Protein AF-A0A966IF14-F1 (afdb_monomer)

pLDDT: mean 85.19, std 13.99, range [50.72, 97.12]

Sequence (104 aa):
DKIIYKEGSFLNASLDKASEKNERSSMVISNTNGIQLVVVQIAGLIARRILGFVTDNQYLDQGERYGLIRFGSRVDIYMPLDATVNCKVGDKVIAGESVLATLN

Solvent-accessible surface area (backbone atoms only — not comparable to full-atom values): 6316 Å² total; per-residue (Å²): 78,46,68,50,76,44,88,52,47,94,37,50,54,90,42,91,66,18,82,80,42,19,32,33,43,36,34,40,46,61,52,99,86,69,54,59,36,38,42,33,43,37,34,12,60,75,16,83,54,74,47,74,69,66,61,67,68,59,87,78,61,93,59,60,78,55,58,47,70,46,63,67,68,51,74,48,77,47,66,58,93,78,42,46,74,63,63,60,94,86,67,86,78,50,90,69,70,56,67,55,57,49,81,124

Structure (mmCIF, N/CA/C/O backbone):
data_AF-A0A966IF14-F1
#
_entry.id   AF-A0A966IF14-F1
#
loop_
_atom_site.group_PDB
_atom_site.id
_atom_site.type_symbol
_atom_site.label_atom_id
_atom_site.label_alt_id
_atom_site.label_comp_id
_atom_site.label_asym_id
_atom_site.label_entity_id
_atom_site.label_seq_id
_atom_site.pdbx_PDB_ins_code
_atom_site.Cartn_x
_atom_site.Cartn_y
_atom_site.Cartn_z
_atom_site.occupancy
_atom_site.B_iso_or_equiv
_atom_site.auth_seq_id
_atom_site.auth_comp_id
_atom_site.auth_asym_id
_atom_site.auth_atom_id
_atom_site.pdbx_PDB_model_num
ATOM 1 N N . ASP A 1 1 ? 7.694 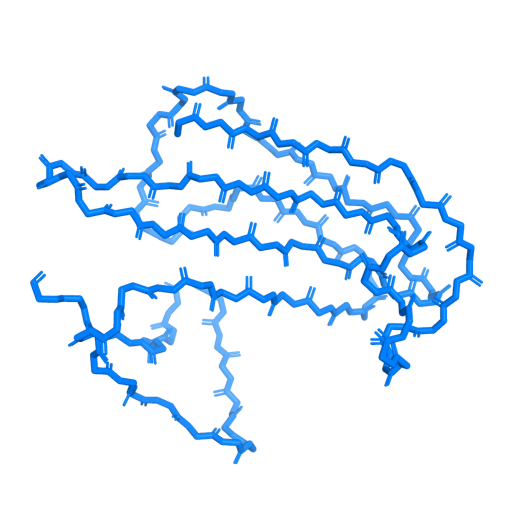6.029 9.451 1.00 85.12 1 ASP A N 1
ATOM 2 C CA . ASP A 1 1 ? 8.727 5.343 10.262 1.00 85.12 1 ASP A CA 1
ATOM 3 C C . ASP A 1 1 ? 9.855 4.789 9.421 1.00 85.12 1 ASP A C 1
ATOM 5 O O . ASP A 1 1 ? 10.958 5.315 9.479 1.00 85.12 1 ASP A O 1
ATOM 9 N N . LYS A 1 2 ? 9.592 3.744 8.632 1.00 92.06 2 LYS A N 1
ATOM 10 C CA . LYS A 1 2 ? 10.638 2.996 7.933 1.00 92.06 2 LYS A CA 1
ATOM 11 C C . LYS A 1 2 ? 10.218 2.634 6.520 1.00 92.06 2 LYS A C 1
ATOM 13 O O . LYS A 1 2 ? 9.083 2.207 6.310 1.00 92.06 2 LYS A O 1
ATOM 18 N N . ILE A 1 3 ? 11.155 2.732 5.590 1.00 92.38 3 ILE A N 1
ATOM 19 C CA . ILE A 1 3 ? 11.024 2.351 4.191 1.00 92.38 3 ILE A CA 1
ATOM 20 C C . ILE A 1 3 ? 11.990 1.198 3.922 1.00 92.38 3 ILE A C 1
ATOM 22 O O . ILE A 1 3 ? 13.175 1.243 4.244 1.00 92.38 3 ILE A O 1
ATOM 26 N N . ILE A 1 4 ? 11.472 0.126 3.332 1.00 91.19 4 ILE A N 1
ATOM 27 C CA . ILE A 1 4 ? 12.240 -1.041 2.913 1.00 91.19 4 ILE A CA 1
ATOM 28 C C . ILE A 1 4 ? 12.033 -1.210 1.419 1.00 91.19 4 ILE A C 1
ATOM 30 O O . ILE A 1 4 ? 10.954 -1.583 0.955 1.00 91.19 4 ILE A O 1
ATOM 34 N N . TYR A 1 5 ? 13.099 -0.964 0.673 1.00 85.50 5 TYR A N 1
ATOM 35 C CA . TYR A 1 5 ? 13.120 -1.142 -0.765 1.00 85.50 5 TYR A CA 1
ATOM 36 C C . TYR A 1 5 ? 13.799 -2.464 -1.125 1.00 85.50 5 TYR A C 1
ATOM 38 O O . TYR A 1 5 ? 14.859 -2.796 -0.595 1.00 85.50 5 TYR A O 1
ATOM 46 N N . LYS A 1 6 ? 13.178 -3.233 -2.021 1.00 82.31 6 LYS A N 1
ATOM 47 C CA . LYS A 1 6 ? 13.731 -4.476 -2.560 1.00 82.31 6 LYS A CA 1
ATOM 48 C C . LYS A 1 6 ? 13.735 -4.396 -4.080 1.00 82.31 6 LYS A C 1
ATOM 50 O O . LYS A 1 6 ? 12.679 -4.266 -4.701 1.00 82.31 6 LYS A O 1
ATOM 55 N N . GLU A 1 7 ? 14.924 -4.530 -4.656 1.00 74.94 7 GLU A N 1
ATOM 56 C CA . GLU A 1 7 ? 15.096 -4.629 -6.101 1.00 74.94 7 GLU A CA 1
ATOM 57 C C . GLU A 1 7 ? 14.422 -5.886 -6.662 1.00 74.94 7 GLU A C 1
ATOM 59 O O . GLU A 1 7 ? 14.393 -6.949 -6.032 1.00 74.94 7 GLU A O 1
ATOM 64 N N . GLY A 1 8 ? 13.835 -5.730 -7.845 1.00 64.62 8 GLY A N 1
ATOM 65 C CA . GLY A 1 8 ? 13.006 -6.736 -8.488 1.00 64.62 8 GLY A CA 1
ATOM 66 C C . GLY A 1 8 ? 13.664 -7.527 -9.608 1.00 64.62 8 GLY A C 1
ATOM 67 O O . GLY A 1 8 ? 14.760 -7.244 -10.074 1.00 64.62 8 GLY A O 1
ATOM 68 N N . SER A 1 9 ? 12.890 -8.486 -10.098 1.00 59.75 9 SER A N 1
ATOM 69 C CA . SER A 1 9 ? 13.062 -9.296 -11.300 1.00 59.75 9 SER A CA 1
ATOM 70 C C . SER A 1 9 ? 11.720 -9.338 -12.061 1.00 59.75 9 SER A C 1
ATOM 72 O O . SER A 1 9 ? 10.669 -9.065 -11.490 1.00 59.75 9 SER A O 1
ATOM 74 N N . PHE A 1 10 ? 11.745 -9.582 -13.373 1.00 55.69 10 PHE A N 1
ATOM 75 C CA . PHE A 1 10 ? 10.692 -9.159 -14.316 1.00 55.69 10 PHE A CA 1
ATOM 76 C C . PHE A 1 10 ? 9.478 -10.109 -14.434 1.00 55.69 10 PHE A C 1
ATOM 78 O O . PHE A 1 10 ? 9.345 -10.810 -15.437 1.00 55.69 10 PHE A O 1
ATOM 85 N N . LEU A 1 11 ? 8.568 -10.151 -13.453 1.00 52.22 11 LEU A N 1
ATOM 86 C CA . LEU A 1 11 ? 7.346 -10.977 -13.529 1.00 52.22 11 LEU A CA 1
ATOM 87 C C . LEU A 1 11 ? 6.051 -10.145 -13.561 1.00 52.22 11 LEU A C 1
ATOM 89 O O . LEU A 1 11 ? 6.037 -8.944 -13.310 1.00 52.22 11 LEU A O 1
ATOM 93 N N . ASN A 1 12 ? 4.929 -10.769 -13.930 1.00 51.09 12 ASN A N 1
ATOM 94 C CA . ASN A 1 12 ? 3.632 -10.092 -14.031 1.00 51.09 12 ASN A CA 1
ATOM 95 C C . ASN A 1 12 ? 2.970 -9.904 -12.655 1.00 51.09 12 ASN A C 1
ATOM 97 O O . ASN A 1 12 ? 2.714 -10.897 -11.986 1.00 51.09 12 ASN A O 1
ATOM 101 N N . ALA A 1 13 ? 2.641 -8.659 -12.271 1.00 55.97 13 ALA A N 1
ATOM 102 C CA . ALA A 1 13 ? 2.041 -8.294 -10.973 1.00 55.97 13 ALA A CA 1
ATOM 103 C C . ALA A 1 13 ? 0.679 -8.935 -10.666 1.00 55.97 13 ALA A C 1
ATOM 105 O O . ALA A 1 13 ? 0.268 -8.927 -9.508 1.00 55.97 13 ALA A O 1
ATOM 106 N N . SER A 1 14 ? -0.025 -9.474 -11.665 1.00 54.22 14 SER A N 1
ATOM 107 C CA . SER A 1 14 ? -1.279 -10.200 -11.436 1.00 54.22 14 SER A CA 1
ATOM 108 C C . SER A 1 14 ? -1.074 -11.645 -10.960 1.00 54.22 14 SER A C 1
ATOM 110 O O . SER A 1 14 ? -2.052 -12.312 -10.647 1.00 54.22 14 SER A O 1
ATOM 112 N N . LEU A 1 15 ? 0.163 -12.158 -10.948 1.00 56.19 15 LEU A N 1
ATOM 113 C CA . LEU A 1 15 ? 0.492 -13.498 -10.456 1.00 56.19 15 LEU A CA 1
ATOM 114 C C . LEU A 1 15 ? 0.842 -13.442 -8.964 1.00 56.19 15 LEU A C 1
ATOM 116 O O . LEU A 1 15 ? 1.646 -12.607 -8.557 1.00 56.19 15 LEU A O 1
ATOM 120 N N . ASP A 1 16 ? 0.343 -14.392 -8.169 1.00 50.72 16 ASP A N 1
ATOM 121 C CA . ASP A 1 16 ? 0.575 -14.468 -6.712 1.00 50.72 16 ASP A CA 1
ATOM 122 C C . ASP A 1 16 ? 2.058 -14.441 -6.299 1.00 50.72 16 ASP A C 1
ATOM 124 O O . ASP A 1 16 ? 2.396 -13.995 -5.208 1.00 50.72 16 ASP A O 1
ATOM 128 N N . LYS A 1 17 ? 2.972 -14.867 -7.184 1.00 52.19 17 LYS A N 1
ATOM 129 C CA . LYS A 1 17 ? 4.430 -14.878 -6.937 1.00 52.19 17 LYS A CA 1
ATOM 130 C C . LYS A 1 17 ? 5.145 -13.568 -7.288 1.00 52.19 17 LYS A C 1
ATOM 132 O O . LYS A 1 17 ? 6.365 -13.475 -7.141 1.00 52.19 17 LYS A O 1
ATOM 137 N N . ALA A 1 18 ? 4.429 -12.565 -7.789 1.00 56.25 18 ALA A N 1
ATOM 138 C CA . ALA A 1 18 ? 5.022 -11.295 -8.193 1.00 56.25 18 ALA A CA 1
ATOM 139 C C . ALA A 1 18 ? 5.473 -10.448 -6.997 1.00 56.25 18 ALA A C 1
ATOM 141 O O . ALA A 1 18 ? 6.499 -9.786 -7.076 1.00 56.25 18 ALA A O 1
ATOM 142 N N . SER A 1 19 ? 4.780 -10.528 -5.862 1.00 56.66 19 SER A N 1
ATOM 143 C CA . SER A 1 19 ? 5.130 -9.827 -4.616 1.00 56.66 19 SER A CA 1
ATOM 144 C C . SER A 1 19 ? 6.490 -10.241 -4.024 1.00 56.66 19 SER A C 1
ATOM 146 O O . SER A 1 19 ? 7.106 -9.476 -3.273 1.00 56.66 19 SER A O 1
ATOM 148 N N . GLU A 1 20 ? 6.991 -11.434 -4.360 1.00 55.06 20 GLU A N 1
ATOM 149 C CA . GLU A 1 20 ? 8.290 -11.936 -3.892 1.00 55.06 20 GLU A CA 1
ATOM 150 C C . GLU A 1 20 ? 9.451 -11.582 -4.821 1.00 55.06 20 GLU A C 1
ATOM 152 O O . GLU A 1 20 ? 10.586 -11.421 -4.356 1.00 55.06 20 GLU A O 1
ATOM 157 N N . LYS A 1 21 ? 9.174 -11.481 -6.123 1.00 60.31 21 LYS A N 1
ATOM 158 C CA . LYS A 1 21 ? 10.192 -11.380 -7.168 1.00 60.31 21 LYS A CA 1
ATOM 159 C C . LYS A 1 21 ? 10.245 -10.015 -7.836 1.00 60.31 21 LYS A C 1
ATOM 161 O O . LYS A 1 21 ? 11.326 -9.659 -8.284 1.00 60.31 21 LYS A O 1
ATOM 166 N N . ASN A 1 22 ? 9.153 -9.258 -7.885 1.00 67.88 22 ASN A N 1
ATOM 167 C CA . ASN A 1 22 ? 9.133 -7.927 -8.484 1.00 67.88 22 ASN A CA 1
ATOM 168 C C . ASN A 1 22 ? 9.671 -6.865 -7.532 1.00 67.88 22 ASN A C 1
ATOM 170 O O . ASN A 1 22 ? 9.776 -7.061 -6.319 1.00 67.88 22 ASN A O 1
ATOM 174 N N . GLU A 1 23 ? 10.006 -5.722 -8.122 1.00 80.25 23 GLU A N 1
ATOM 175 C CA . GLU A 1 23 ? 10.489 -4.562 -7.394 1.00 80.25 23 GLU A CA 1
ATOM 176 C C . GLU A 1 23 ? 9.382 -4.076 -6.468 1.00 80.25 23 GLU A C 1
ATOM 178 O O . GLU A 1 23 ? 8.226 -3.922 -6.886 1.00 80.25 23 GLU A O 1
ATOM 183 N N . ARG A 1 24 ? 9.736 -3.873 -5.200 1.00 86.50 24 ARG A N 1
ATOM 184 C CA . ARG A 1 24 ? 8.780 -3.452 -4.185 1.00 86.50 24 ARG A CA 1
ATOM 185 C C . ARG A 1 24 ? 9.370 -2.421 -3.242 1.00 86.50 24 ARG A C 1
ATOM 187 O O . ARG A 1 24 ? 10.523 -2.524 -2.829 1.00 86.50 24 ARG A O 1
ATOM 194 N N . SER A 1 25 ? 8.526 -1.481 -2.841 1.00 91.25 25 SER A N 1
ATOM 195 C CA . SER A 1 25 ? 8.814 -0.519 -1.782 1.00 91.25 25 SER A CA 1
ATOM 196 C C . SER A 1 25 ? 7.763 -0.678 -0.698 1.00 91.25 25 SER A C 1
ATOM 198 O O . SER A 1 25 ? 6.574 -0.507 -0.959 1.00 91.25 25 SER A O 1
ATOM 200 N N . SER A 1 26 ? 8.189 -1.086 0.494 1.00 94.44 26 SER A N 1
ATOM 201 C CA . SER A 1 26 ? 7.327 -1.252 1.666 1.00 94.44 26 SER A CA 1
ATOM 202 C C . SER A 1 26 ? 7.578 -0.110 2.636 1.00 94.44 26 SER A C 1
ATOM 204 O O . SER A 1 26 ? 8.729 0.185 2.939 1.00 94.44 26 SER A O 1
ATOM 206 N N . MET A 1 27 ? 6.524 0.511 3.143 1.00 95.38 27 MET A N 1
ATOM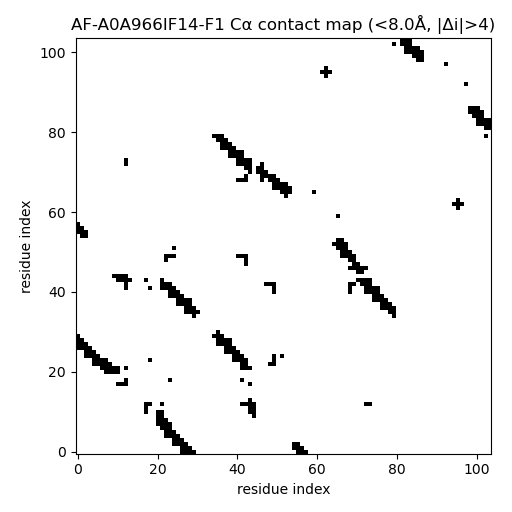 207 C CA . MET A 1 27 ? 6.613 1.635 4.067 1.00 95.38 27 MET A CA 1
ATOM 208 C C . MET A 1 27 ? 5.721 1.395 5.274 1.00 95.38 27 MET A C 1
ATOM 210 O O . MET A 1 27 ? 4.559 1.034 5.111 1.00 95.38 27 MET A O 1
ATOM 214 N N . VAL A 1 28 ? 6.262 1.639 6.466 1.00 96.19 28 VAL A N 1
ATOM 215 C CA . VAL A 1 28 ? 5.490 1.737 7.707 1.00 96.19 28 VAL A CA 1
ATOM 216 C C . VAL A 1 28 ? 5.173 3.207 7.966 1.00 96.19 28 VAL A C 1
ATOM 218 O O . VAL A 1 28 ? 6.086 4.031 8.116 1.00 96.19 28 VAL A O 1
ATOM 221 N N . ILE A 1 29 ? 3.881 3.518 8.012 1.00 94.69 29 ILE A N 1
ATOM 222 C CA . ILE A 1 29 ? 3.337 4.845 8.295 1.00 94.69 29 ILE A CA 1
ATOM 223 C C . ILE A 1 29 ? 2.678 4.784 9.666 1.00 94.69 29 ILE A C 1
ATOM 225 O O . ILE A 1 29 ? 1.829 3.927 9.896 1.00 94.69 29 ILE A O 1
ATOM 229 N N . SER A 1 30 ? 3.051 5.707 10.544 1.00 94.88 30 SER A N 1
ATOM 230 C CA . SER A 1 30 ? 2.442 5.865 11.860 1.00 94.88 30 SER A CA 1
ATOM 231 C C . SER A 1 30 ? 1.744 7.212 11.918 1.00 94.88 30 SER A C 1
ATOM 233 O O . SER A 1 30 ? 2.304 8.217 11.475 1.00 94.88 30 SER A O 1
ATOM 235 N N . ASN A 1 31 ? 0.524 7.243 12.447 1.00 92.25 31 ASN A N 1
ATOM 236 C CA . ASN A 1 31 ? -0.130 8.509 12.763 1.00 92.25 31 ASN A CA 1
ATOM 237 C C . ASN A 1 31 ? 0.294 9.014 14.155 1.00 92.25 31 ASN A C 1
ATOM 239 O O . ASN A 1 31 ? 0.984 8.329 14.912 1.00 92.25 31 ASN A O 1
ATOM 243 N N . THR A 1 32 ? -0.156 10.214 14.521 1.00 90.56 32 THR A N 1
ATOM 244 C CA . THR A 1 32 ? 0.146 10.843 15.820 1.00 90.56 32 THR A CA 1
ATOM 245 C C . THR A 1 32 ? -0.407 10.079 17.025 1.00 90.56 32 THR A C 1
ATOM 247 O O . THR A 1 32 ? 0.063 10.288 18.138 1.00 90.56 32 THR A O 1
ATOM 250 N N . ASN A 1 33 ? -1.381 9.191 16.810 1.00 90.94 33 ASN A N 1
ATOM 251 C CA . ASN A 1 33 ? -1.981 8.352 17.848 1.00 90.94 33 ASN A CA 1
ATOM 252 C C . ASN A 1 33 ? -1.260 6.997 17.991 1.00 90.94 33 ASN A C 1
ATOM 254 O O . ASN A 1 33 ? -1.682 6.162 18.785 1.00 90.94 33 ASN A O 1
ATOM 258 N N . GLY A 1 34 ? -0.184 6.762 17.228 1.00 91.12 34 GLY A N 1
ATOM 259 C CA . GLY A 1 34 ? 0.598 5.525 17.264 1.00 91.12 34 GLY A CA 1
ATOM 260 C C . GLY A 1 34 ? 0.004 4.365 16.460 1.00 91.12 34 GLY A C 1
ATOM 261 O O . GLY A 1 34 ? 0.532 3.257 16.519 1.00 91.12 34 GLY A O 1
ATOM 262 N N . ILE A 1 35 ? -1.065 4.595 15.692 1.00 94.19 35 ILE A N 1
ATOM 263 C CA . ILE A 1 35 ? -1.645 3.581 14.806 1.00 94.19 35 ILE A CA 1
ATOM 264 C C . ILE A 1 35 ? -0.744 3.426 13.586 1.00 94.19 35 ILE A C 1
ATOM 266 O O . ILE A 1 35 ? -0.384 4.417 12.944 1.00 94.19 35 ILE A O 1
ATOM 270 N N . GLN A 1 36 ? -0.426 2.176 13.253 1.00 94.88 36 GLN A N 1
ATOM 271 C CA . GLN A 1 36 ? 0.457 1.838 12.145 1.00 94.88 36 GLN A CA 1
ATOM 272 C C . GLN A 1 36 ? -0.304 1.271 10.952 1.00 94.88 36 GLN A C 1
ATOM 274 O O . GLN A 1 36 ? -1.206 0.446 11.092 1.00 94.88 36 GLN A O 1
ATOM 279 N N . LEU A 1 37 ? 0.138 1.666 9.765 1.00 95.12 37 LEU A N 1
ATOM 280 C CA . LEU A 1 37 ? -0.234 1.085 8.485 1.00 95.12 37 LEU A CA 1
ATOM 281 C C . LEU A 1 37 ? 1.026 0.641 7.752 1.00 95.12 37 LEU A C 1
ATOM 283 O O . LEU A 1 37 ? 2.073 1.286 7.851 1.00 95.12 37 LEU A O 1
ATOM 287 N N . VAL A 1 38 ? 0.912 -0.416 6.952 1.00 96.00 38 VAL A N 1
ATOM 288 C CA . VAL A 1 38 ? 1.959 -0.789 5.997 1.00 96.00 38 VAL A CA 1
ATOM 289 C C . VAL A 1 38 ? 1.427 -0.624 4.590 1.00 96.00 38 VAL A C 1
ATOM 291 O O . VAL A 1 38 ? 0.399 -1.194 4.237 1.00 96.00 38 VAL A O 1
ATOM 294 N N . VAL A 1 39 ? 2.153 0.120 3.767 1.00 95.06 39 VAL A N 1
ATOM 295 C CA . VAL A 1 39 ? 1.842 0.262 2.347 1.00 95.06 39 VAL A CA 1
ATOM 296 C C . VAL A 1 39 ? 2.957 -0.367 1.532 1.00 95.06 39 VAL A C 1
ATOM 298 O O . VAL A 1 39 ? 4.132 -0.067 1.739 1.00 95.06 39 VAL A O 1
ATOM 301 N N . VAL A 1 40 ? 2.598 -1.245 0.600 1.00 93.38 40 VAL A N 1
ATOM 302 C CA . VAL A 1 40 ? 3.545 -1.931 -0.279 1.00 93.38 40 VAL A CA 1
ATOM 303 C C . VAL A 1 40 ? 3.228 -1.582 -1.722 1.00 93.38 40 VAL A C 1
ATOM 305 O O . VAL A 1 40 ? 2.211 -1.986 -2.278 1.00 93.38 40 VAL A O 1
ATOM 308 N N . GLN A 1 41 ? 4.128 -0.831 -2.342 1.00 91.75 41 GLN A N 1
ATOM 309 C CA . GLN A 1 41 ? 4.127 -0.582 -3.776 1.00 91.75 41 GLN A CA 1
ATOM 310 C C . GLN A 1 41 ? 4.783 -1.763 -4.485 1.00 91.75 41 GLN A C 1
ATOM 312 O O . GLN A 1 41 ? 5.901 -2.134 -4.129 1.00 91.75 41 GLN A O 1
ATOM 317 N N . ILE A 1 42 ? 4.106 -2.340 -5.479 1.00 88.12 42 ILE A N 1
ATOM 318 C CA . ILE A 1 42 ? 4.594 -3.494 -6.244 1.00 88.12 42 ILE A CA 1
ATOM 319 C C . ILE A 1 42 ? 4.577 -3.138 -7.729 1.00 88.12 42 ILE A C 1
ATOM 321 O O . ILE A 1 42 ? 3.517 -2.902 -8.323 1.00 88.12 42 ILE A O 1
ATOM 325 N N . ALA A 1 43 ? 5.759 -3.105 -8.342 1.00 85.31 43 ALA A N 1
ATOM 326 C CA . ALA A 1 43 ? 5.889 -2.895 -9.776 1.00 85.31 43 ALA A CA 1
ATOM 327 C C . ALA A 1 43 ? 5.346 -4.111 -10.553 1.00 85.31 43 ALA A C 1
ATOM 329 O O . ALA A 1 43 ? 5.607 -5.260 -10.199 1.00 85.31 43 ALA A O 1
ATOM 330 N N . GLY A 1 44 ? 4.564 -3.863 -11.608 1.00 75.94 44 GLY A N 1
ATOM 331 C CA . GLY A 1 44 ? 4.117 -4.877 -12.566 1.00 75.94 44 GLY A CA 1
ATOM 332 C C . GLY A 1 44 ? 5.097 -5.178 -13.697 1.00 75.94 44 GLY A C 1
ATOM 333 O O . GLY A 1 44 ? 6.213 -4.682 -13.722 1.00 75.94 44 GLY A O 1
ATOM 334 N N . LEU A 1 45 ? 4.648 -5.993 -14.662 1.00 65.81 45 LEU A N 1
ATOM 335 C CA . LEU A 1 45 ? 5.485 -6.512 -15.758 1.00 65.81 45 LEU A CA 1
ATOM 336 C C . LEU A 1 45 ? 6.111 -5.404 -16.615 1.00 65.81 45 LEU A C 1
ATOM 338 O O . LEU A 1 45 ? 7.240 -5.519 -17.084 1.00 65.81 45 LEU A O 1
ATOM 342 N N . ILE A 1 46 ? 5.329 -4.352 -16.862 1.00 64.81 46 ILE A N 1
ATOM 343 C CA . ILE A 1 46 ? 5.723 -3.199 -17.678 1.00 64.81 46 ILE A CA 1
ATOM 344 C C . ILE A 1 46 ? 6.300 -2.094 -16.788 1.00 64.81 46 ILE A C 1
ATOM 346 O O . ILE A 1 46 ? 7.139 -1.319 -17.250 1.00 64.81 46 ILE A O 1
ATOM 350 N N . ALA A 1 47 ? 5.879 -2.027 -15.522 1.00 64.69 47 ALA A N 1
ATOM 351 C CA . ALA A 1 47 ? 6.354 -1.048 -14.561 1.00 64.69 47 ALA A CA 1
ATOM 352 C C . ALA A 1 47 ? 7.827 -1.287 -14.241 1.00 64.69 47 ALA A C 1
ATOM 354 O O . ALA A 1 47 ? 8.203 -2.306 -13.674 1.00 64.69 47 ALA A O 1
ATOM 355 N N . ARG A 1 48 ? 8.678 -0.335 -14.627 1.00 66.88 48 ARG A N 1
ATOM 356 C CA . ARG A 1 48 ? 10.131 -0.554 -14.606 1.00 66.88 48 ARG A CA 1
ATOM 357 C C . ARG A 1 48 ? 10.833 -0.058 -13.353 1.00 66.88 48 ARG A C 1
ATOM 359 O O . ARG A 1 48 ? 11.983 -0.433 -13.182 1.00 66.88 48 ARG A O 1
ATOM 366 N N . ARG A 1 49 ? 10.206 0.855 -12.598 1.00 77.69 49 ARG A N 1
ATOM 367 C CA . ARG A 1 49 ? 10.760 1.481 -11.386 1.00 77.69 49 ARG A CA 1
ATOM 368 C C . ARG A 1 49 ? 9.657 2.030 -10.487 1.00 77.69 49 ARG A C 1
ATOM 370 O O . ARG A 1 49 ? 8.710 2.656 -10.982 1.00 77.69 49 ARG A O 1
ATOM 377 N N . ILE A 1 50 ? 9.848 1.866 -9.188 1.00 87.62 50 ILE A N 1
ATOM 378 C CA . ILE A 1 50 ? 9.194 2.590 -8.110 1.00 87.62 50 ILE A CA 1
ATOM 379 C C . ILE A 1 50 ? 10.100 3.764 -7.757 1.00 87.62 50 ILE A C 1
ATOM 381 O O . ILE A 1 50 ? 11.265 3.599 -7.406 1.00 87.62 50 ILE A O 1
ATOM 385 N N . LEU A 1 51 ? 9.564 4.973 -7.871 1.00 88.75 51 LEU A N 1
ATOM 386 C CA . LEU A 1 51 ? 10.258 6.180 -7.455 1.00 88.75 51 LEU A CA 1
ATOM 387 C C . LEU A 1 51 ? 9.720 6.599 -6.089 1.00 88.75 51 LEU A C 1
ATOM 389 O O . LEU A 1 51 ? 8.557 6.985 -5.986 1.00 88.75 51 LEU A O 1
ATOM 393 N N . GLY A 1 52 ? 10.553 6.495 -5.056 1.00 90.88 52 GLY A N 1
ATOM 394 C CA . GLY A 1 52 ? 10.255 7.049 -3.736 1.00 90.88 52 GLY A CA 1
ATOM 395 C C . GLY A 1 52 ? 10.501 8.557 -3.715 1.00 90.88 52 GLY A C 1
ATOM 396 O O . GLY A 1 52 ? 11.497 9.023 -4.267 1.00 90.88 52 GLY A O 1
ATOM 397 N N . PHE A 1 53 ? 9.596 9.311 -3.092 1.00 93.25 53 PHE A N 1
ATOM 398 C CA . PHE A 1 53 ? 9.716 10.766 -2.917 1.00 93.25 53 PHE A CA 1
ATOM 399 C C . PHE A 1 53 ? 10.015 11.177 -1.478 1.00 93.25 53 PHE A C 1
ATOM 401 O O . PHE A 1 53 ? 10.153 12.363 -1.195 1.00 93.25 53 PHE A O 1
ATOM 408 N N . VAL A 1 54 ? 10.087 10.204 -0.575 1.00 94.62 54 VAL A N 1
ATOM 409 C CA . VAL A 1 54 ? 10.153 10.432 0.865 1.00 94.62 54 VAL A CA 1
ATOM 410 C C . VAL A 1 54 ? 11.238 9.570 1.490 1.00 94.62 54 VAL A C 1
ATOM 412 O O . VAL A 1 54 ? 11.630 8.545 0.922 1.00 94.62 54 VAL A O 1
ATOM 415 N N . THR A 1 55 ? 11.711 9.979 2.661 1.00 93.94 55 THR A N 1
ATOM 416 C CA . THR A 1 55 ? 12.724 9.257 3.439 1.00 93.94 55 THR A CA 1
ATOM 417 C C . THR A 1 55 ? 12.163 8.736 4.759 1.00 93.94 55 THR A C 1
ATOM 419 O O . THR A 1 55 ? 11.073 9.114 5.189 1.00 93.94 55 THR A O 1
ATOM 422 N N . ASP A 1 56 ? 12.925 7.874 5.432 1.00 93.56 56 ASP A N 1
ATOM 423 C CA . ASP A 1 56 ? 12.602 7.422 6.787 1.00 93.56 56 ASP A CA 1
ATOM 424 C C . ASP A 1 56 ? 12.363 8.610 7.730 1.00 93.56 56 ASP A C 1
ATOM 426 O O . ASP A 1 56 ? 13.013 9.652 7.623 1.00 93.56 56 ASP A O 1
ATOM 430 N N . ASN A 1 57 ? 11.430 8.430 8.668 1.00 94.12 57 ASN A N 1
ATOM 431 C CA . ASN A 1 57 ? 11.017 9.431 9.663 1.00 94.12 57 ASN A CA 1
ATOM 432 C C . ASN A 1 57 ? 10.499 10.775 9.109 1.00 94.12 57 ASN A C 1
ATOM 434 O O . ASN A 1 57 ? 10.288 11.705 9.886 1.00 94.12 57 ASN A O 1
ATOM 438 N N . GLN A 1 58 ? 10.267 10.898 7.799 1.00 95.31 58 GLN A N 1
ATOM 439 C CA . GLN A 1 58 ? 9.645 12.087 7.225 1.00 95.31 58 GLN A CA 1
ATOM 440 C C . GLN A 1 58 ? 8.166 12.172 7.625 1.00 95.31 58 GLN A C 1
ATOM 442 O O . GLN A 1 58 ? 7.436 11.180 7.565 1.00 95.31 58 GLN A O 1
ATOM 447 N N . TYR A 1 59 ? 7.732 13.371 8.016 1.00 94.88 59 TYR A N 1
ATOM 448 C CA . TYR A 1 59 ? 6.320 13.683 8.213 1.00 94.88 59 TYR A CA 1
ATOM 449 C C . TYR A 1 59 ? 5.637 13.895 6.859 1.00 94.88 59 TYR A C 1
ATOM 451 O O . TYR A 1 59 ? 6.225 14.507 5.967 1.00 94.88 59 TYR A O 1
ATOM 459 N N . LEU A 1 60 ? 4.413 13.388 6.720 1.00 93.06 60 LEU A N 1
ATOM 460 C CA . LEU A 1 60 ? 3.613 13.495 5.504 1.00 93.06 60 LEU A CA 1
ATOM 461 C C . LEU A 1 60 ? 2.209 13.965 5.846 1.00 93.06 60 LEU A C 1
ATOM 463 O O . LEU A 1 60 ? 1.604 13.465 6.798 1.00 93.06 60 LEU A O 1
ATOM 467 N N . ASP A 1 61 ? 1.681 14.864 5.023 1.00 93.50 61 ASP A N 1
ATOM 468 C CA . ASP A 1 61 ? 0.282 15.263 5.101 1.00 93.50 61 ASP A CA 1
ATOM 469 C C . ASP A 1 61 ? -0.628 14.260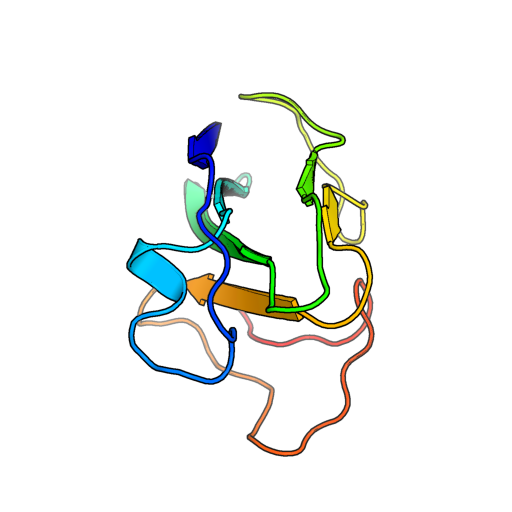 4.376 1.00 93.50 61 ASP A C 1
ATOM 471 O O . ASP A 1 61 ? -0.233 13.544 3.447 1.00 93.50 61 ASP A O 1
ATOM 475 N N . GLN A 1 62 ? -1.897 14.199 4.787 1.00 90.88 62 GLN A N 1
ATOM 476 C CA . GLN A 1 62 ? -2.877 13.356 4.109 1.00 90.88 62 GLN A CA 1
ATOM 477 C C . GLN A 1 62 ? -3.037 13.795 2.645 1.00 90.88 62 GLN A C 1
ATOM 479 O O . GLN A 1 62 ? -3.241 14.968 2.347 1.00 90.88 62 GLN A O 1
ATOM 484 N N . GLY A 1 63 ? -2.961 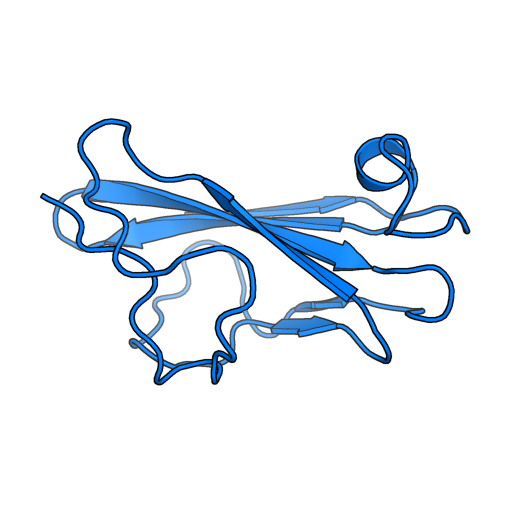12.831 1.724 1.00 91.62 63 GLY A N 1
ATOM 485 C CA . GLY A 1 63 ? -3.020 13.089 0.282 1.00 91.62 63 GLY A CA 1
ATOM 486 C C . GLY A 1 63 ? -1.671 13.453 -0.346 1.00 91.62 63 GLY A C 1
ATOM 487 O O . GLY A 1 63 ? -1.574 13.526 -1.573 1.00 91.62 63 GLY A O 1
ATOM 488 N N . GLU A 1 64 ? -0.614 13.615 0.453 1.00 94.12 64 GLU A N 1
ATOM 489 C CA . GLU A 1 64 ? 0.728 13.841 -0.066 1.00 94.12 64 GLU A CA 1
ATOM 490 C C . GLU A 1 64 ? 1.244 12.616 -0.839 1.00 94.12 64 GLU A C 1
ATOM 492 O O . GLU A 1 64 ? 1.028 11.451 -0.487 1.00 94.12 64 GLU A O 1
ATOM 497 N N . ARG A 1 65 ? 1.944 12.877 -1.946 1.00 92.56 65 ARG A N 1
ATOM 498 C CA . ARG A 1 65 ? 2.506 11.824 -2.793 1.00 92.56 65 ARG A CA 1
ATOM 499 C C . ARG A 1 65 ? 3.819 11.326 -2.202 1.00 92.56 65 ARG A C 1
ATOM 501 O O . ARG A 1 65 ? 4.840 11.984 -2.344 1.00 92.56 65 ARG A O 1
ATOM 508 N N . TYR A 1 66 ? 3.814 10.113 -1.655 1.00 92.44 66 TYR A N 1
ATOM 509 C CA . TYR A 1 66 ? 5.031 9.492 -1.118 1.00 92.44 66 TYR A CA 1
ATOM 510 C C . TYR A 1 66 ? 5.862 8.728 -2.166 1.00 92.44 66 TYR A C 1
ATOM 512 O O . TYR A 1 66 ? 7.042 8.437 -1.959 1.00 92.44 66 TYR A O 1
ATOM 520 N N . GLY A 1 67 ? 5.263 8.377 -3.305 1.00 91.81 67 GLY A N 1
ATOM 521 C CA . GLY A 1 67 ? 5.953 7.647 -4.362 1.00 91.81 67 GLY A C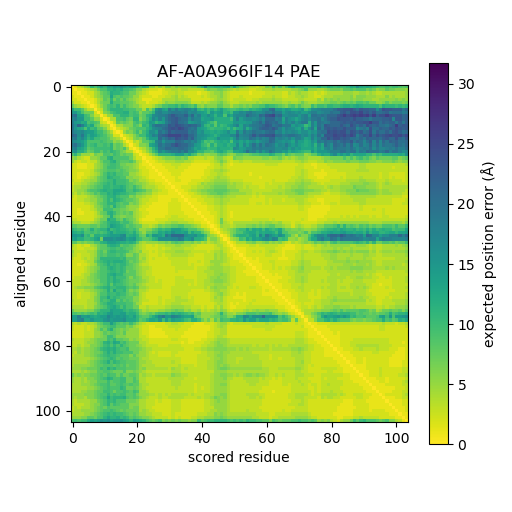A 1
ATOM 522 C C . GLY A 1 67 ? 5.126 7.493 -5.630 1.00 91.81 67 GLY A C 1
ATOM 523 O O . GLY A 1 67 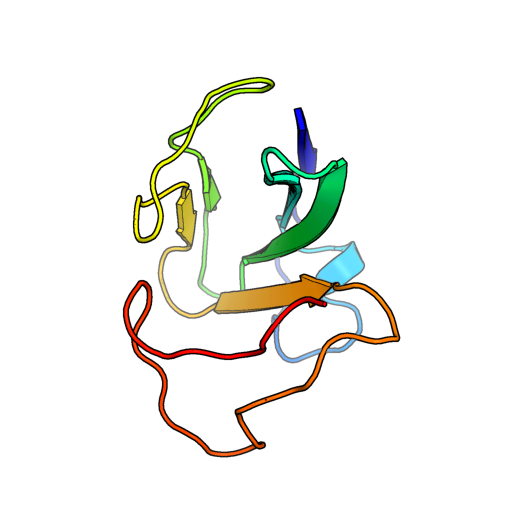? 3.943 7.828 -5.677 1.00 91.81 67 GLY A O 1
ATOM 524 N N . LEU A 1 68 ? 5.761 6.958 -6.667 1.00 90.12 68 LEU A N 1
ATOM 525 C CA . LEU A 1 68 ? 5.155 6.720 -7.971 1.00 90.12 68 LEU A CA 1
ATOM 526 C C . LEU A 1 68 ? 5.594 5.368 -8.526 1.00 90.12 68 LEU A C 1
ATOM 528 O O . LEU A 1 68 ? 6.788 5.084 -8.612 1.00 90.12 68 LEU A O 1
ATOM 532 N N . ILE A 1 69 ? 4.628 4.592 -9.013 1.00 86.88 69 ILE A N 1
ATOM 533 C CA . ILE A 1 69 ? 4.881 3.389 -9.804 1.00 86.88 69 ILE A CA 1
ATOM 534 C C . ILE A 1 69 ? 4.497 3.690 -11.253 1.00 86.88 69 ILE A C 1
ATOM 536 O O . ILE A 1 69 ? 3.370 4.092 -11.542 1.00 86.88 69 ILE A O 1
ATOM 540 N N . ARG A 1 70 ? 5.443 3.548 -12.183 1.00 82.12 70 ARG A N 1
ATOM 541 C CA . ARG A 1 70 ? 5.198 3.852 -13.603 1.00 82.12 70 ARG A CA 1
ATOM 542 C C . ARG A 1 70 ? 4.449 2.700 -14.274 1.00 82.12 70 ARG A C 1
ATOM 544 O O . ARG A 1 70 ? 4.870 1.574 -14.102 1.00 82.12 70 ARG A O 1
ATOM 551 N N . PHE A 1 71 ? 3.441 2.982 -15.104 1.00 70.50 71 PHE A N 1
ATOM 552 C CA . PHE A 1 71 ? 2.771 2.020 -16.004 1.00 70.50 71 PHE A CA 1
ATOM 553 C C . PHE A 1 71 ? 2.260 0.719 -15.357 1.00 70.50 71 PHE A C 1
ATOM 555 O O . PHE A 1 71 ? 2.899 -0.321 -15.480 1.00 70.50 71 PHE A O 1
ATOM 562 N N . GLY A 1 72 ? 1.052 0.759 -14.782 1.00 64.75 72 GLY A N 1
ATOM 563 C CA . GLY A 1 72 ? 0.299 -0.435 -14.378 1.00 64.75 72 GLY A CA 1
ATOM 564 C C . GLY A 1 72 ? 0.943 -1.197 -13.217 1.00 64.75 72 GLY A C 1
ATOM 565 O O . GLY A 1 72 ? 1.941 -1.899 -13.370 1.00 64.75 72 GLY A O 1
ATOM 566 N N . SER A 1 73 ? 0.355 -1.079 -12.035 1.00 78.62 73 SER A N 1
ATOM 567 C CA . SER A 1 73 ? 0.941 -1.600 -10.802 1.00 78.62 73 SER A CA 1
ATOM 568 C C . SER A 1 73 ? -0.123 -2.025 -9.804 1.00 78.62 73 SER A C 1
ATOM 570 O O . SER A 1 73 ? -1.319 -1.864 -10.042 1.00 78.62 73 SER A O 1
ATOM 572 N N . ARG A 1 74 ? 0.337 -2.528 -8.660 1.00 87.44 74 ARG A N 1
ATOM 573 C CA . ARG A 1 74 ? -0.492 -2.863 -7.508 1.00 87.44 74 ARG A CA 1
ATOM 574 C C . ARG A 1 74 ? 0.039 -2.144 -6.269 1.00 87.44 74 ARG A C 1
ATOM 576 O O . ARG A 1 74 ? 1.246 -1.938 -6.136 1.00 87.44 74 ARG A O 1
ATOM 583 N N . VAL A 1 75 ? -0.872 -1.761 -5.383 1.00 90.94 75 VAL A N 1
ATOM 584 C CA . VAL A 1 75 ? -0.552 -1.276 -4.040 1.00 90.94 75 VAL A CA 1
ATOM 585 C C . VAL 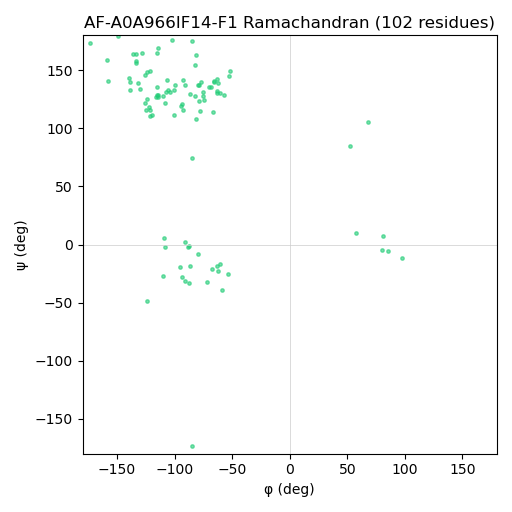A 1 75 ? -1.314 -2.144 -3.053 1.00 90.94 75 VAL A C 1
ATOM 587 O O . VAL A 1 75 ? -2.530 -2.270 -3.175 1.00 90.94 75 VAL A O 1
ATOM 590 N N . ASP A 1 76 ? -0.596 -2.733 -2.103 1.00 93.00 76 ASP A N 1
ATOM 591 C CA . ASP A 1 76 ? -1.194 -3.419 -0.961 1.00 93.00 76 ASP A CA 1
ATOM 592 C C . ASP A 1 76 ? -1.169 -2.492 0.254 1.00 93.00 76 ASP A C 1
ATOM 594 O O . ASP A 1 76 ? -0.162 -1.830 0.512 1.00 93.00 76 ASP A O 1
ATOM 598 N N . ILE A 1 77 ? -2.271 -2.457 1.002 1.00 94.38 77 ILE A N 1
ATOM 599 C CA . ILE A 1 77 ? -2.399 -1.691 2.242 1.00 94.38 77 ILE A CA 1
ATOM 600 C C . ILE A 1 77 ? -2.771 -2.673 3.346 1.00 94.38 77 ILE A C 1
ATOM 602 O O . ILE A 1 77 ? -3.818 -3.314 3.288 1.00 94.38 77 ILE A O 1
ATOM 606 N N . TYR A 1 78 ? -1.904 -2.779 4.344 1.00 95.31 78 TYR A N 1
ATOM 607 C CA . TYR A 1 78 ? -2.121 -3.557 5.552 1.00 95.31 78 TYR A CA 1
ATOM 608 C C . TYR A 1 78 ? -2.454 -2.590 6.680 1.00 95.31 78 TYR A C 1
ATOM 610 O O . TYR A 1 78 ? -1.767 -1.586 6.882 1.00 95.31 78 TYR A O 1
ATOM 618 N N . MET A 1 79 ? -3.519 -2.904 7.401 1.00 95.25 79 MET A N 1
ATOM 619 C CA . MET A 1 79 ? -4.090 -2.065 8.444 1.00 95.25 79 MET A CA 1
ATOM 620 C C . MET A 1 79 ? -4.439 -2.920 9.671 1.00 95.25 79 MET A C 1
ATOM 622 O O . MET A 1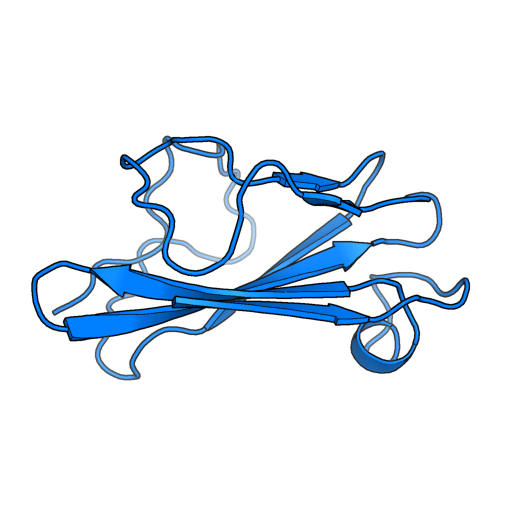 79 ? -4.479 -4.150 9.548 1.00 95.25 79 MET A O 1
ATOM 626 N N . PRO A 1 80 ? -4.667 -2.303 10.843 1.00 95.56 80 PRO A N 1
ATOM 627 C CA . PRO A 1 80 ? -5.162 -2.998 12.025 1.00 95.56 80 PRO A CA 1
ATOM 628 C C . PRO A 1 80 ? -6.428 -3.816 11.742 1.00 95.56 80 PRO A C 1
ATOM 630 O O . PRO A 1 80 ? -7.235 -3.461 10.884 1.00 95.56 80 PRO A O 1
ATOM 633 N N . LEU A 1 81 ? -6.601 -4.921 12.472 1.00 94.62 81 LEU A N 1
ATOM 634 C CA . LEU A 1 81 ? -7.719 -5.853 12.267 1.00 94.62 81 LEU A CA 1
ATOM 635 C C . LEU A 1 81 ? -9.086 -5.261 12.625 1.00 94.62 81 LEU A C 1
ATOM 637 O O . LEU A 1 81 ? -10.108 -5.772 12.180 1.00 94.62 81 LEU A O 1
ATOM 641 N N . ASP A 1 82 ? -9.103 -4.216 13.442 1.00 95.62 82 ASP A N 1
ATOM 642 C CA . ASP A 1 82 ? -10.294 -3.477 13.837 1.00 95.62 82 ASP A CA 1
ATOM 643 C C . ASP A 1 82 ? -10.632 -2.325 12.880 1.00 95.62 82 ASP A C 1
ATOM 645 O O . ASP A 1 82 ? -11.664 -1.682 13.055 1.00 95.62 82 ASP A O 1
ATOM 649 N N . ALA A 1 83 ? -9.822 -2.073 11.846 1.00 96.31 83 ALA A N 1
ATOM 650 C CA . ALA A 1 83 ? -10.138 -1.070 10.838 1.00 96.31 83 ALA A CA 1
ATOM 651 C C . ALA A 1 83 ? -11.434 -1.420 10.083 1.00 96.31 83 ALA A C 1
ATOM 653 O O . ALA A 1 83 ? -11.674 -2.562 9.687 1.00 96.31 83 ALA A O 1
ATOM 654 N N . THR A 1 84 ? -12.261 -0.407 9.826 1.00 97.12 84 THR A N 1
ATOM 655 C CA . THR A 1 84 ? -13.501 -0.567 9.057 1.00 97.12 84 THR A CA 1
ATOM 656 C C . THR A 1 84 ? -13.234 -0.286 7.584 1.00 97.12 84 THR A C 1
ATOM 658 O O . THR A 1 84 ? -12.896 0.839 7.223 1.00 97.12 84 THR A O 1
ATOM 661 N N . VAL A 1 85 ? -13.388 -1.292 6.721 1.00 96.38 85 VAL A N 1
ATOM 662 C CA . VAL A 1 85 ? -13.202 -1.148 5.268 1.00 96.38 85 VAL A CA 1
ATOM 663 C C . VAL A 1 85 ? -14.404 -0.427 4.644 1.00 96.38 85 VAL A C 1
ATOM 665 O O . VAL A 1 85 ? -15.544 -0.846 4.823 1.00 96.38 85 VAL A O 1
ATOM 668 N N . ASN A 1 86 ? -14.137 0.629 3.871 1.00 97.06 86 ASN A N 1
ATOM 669 C CA . ASN A 1 86 ? -15.138 1.510 3.250 1.00 97.06 86 ASN A CA 1
ATOM 670 C C . ASN A 1 86 ? -15.243 1.339 1.722 1.00 97.06 86 ASN A C 1
ATOM 672 O O . ASN A 1 86 ? -15.959 2.091 1.062 1.00 97.06 86 ASN A O 1
ATOM 676 N N . CYS A 1 87 ? -14.530 0.370 1.147 1.00 96.12 87 CYS A N 1
ATOM 677 C CA . CYS A 1 87 ? -14.547 0.065 -0.282 1.00 96.12 87 CYS A CA 1
ATOM 678 C C . CYS A 1 87 ? -14.820 -1.421 -0.543 1.00 96.12 87 CYS A C 1
ATOM 680 O O . CYS A 1 87 ? -14.709 -2.268 0.345 1.00 96.12 87 CYS A O 1
ATOM 682 N N . LYS A 1 88 ? -15.171 -1.755 -1.786 1.00 96.50 88 LYS A N 1
ATOM 683 C CA . LYS A 1 88 ? -15.379 -3.138 -2.235 1.00 96.50 88 LYS A CA 1
ATOM 684 C C . LYS A 1 88 ? -14.689 -3.410 -3.567 1.00 96.50 88 LYS A C 1
ATOM 686 O O . LYS A 1 88 ? -14.320 -2.509 -4.320 1.00 96.50 88 LYS A O 1
ATOM 691 N N . VAL A 1 89 ? -14.535 -4.695 -3.874 1.00 95.56 89 VAL A N 1
ATOM 692 C CA . VAL A 1 89 ? -13.984 -5.146 -5.157 1.00 95.56 89 VAL A CA 1
ATOM 693 C C . VAL A 1 89 ? -14.820 -4.581 -6.308 1.00 95.56 89 VAL A C 1
ATOM 695 O O . VAL A 1 89 ? -16.040 -4.733 -6.334 1.00 95.56 89 VAL A O 1
ATOM 698 N N . GLY A 1 90 ? -14.140 -3.953 -7.268 1.00 95.44 90 GLY A N 1
ATOM 699 C CA . GLY A 1 90 ? -14.752 -3.324 -8.440 1.00 95.44 90 GLY A CA 1
ATOM 700 C C . GLY A 1 90 ? -14.971 -1.815 -8.311 1.00 95.44 90 GLY A C 1
ATOM 701 O O . GLY A 1 90 ? -15.230 -1.171 -9.329 1.00 95.44 90 GLY A O 1
ATOM 702 N N . ASP A 1 91 ? -14.818 -1.236 -7.117 1.00 96.50 91 ASP A N 1
ATOM 703 C CA . ASP A 1 91 ? -14.889 0.214 -6.949 1.00 96.50 91 ASP A CA 1
ATOM 704 C C . ASP A 1 91 ? -13.727 0.910 -7.673 1.00 96.50 91 ASP A C 1
ATOM 706 O O . ASP A 1 91 ? -12.577 0.460 -7.654 1.00 96.50 91 ASP A O 1
ATOM 710 N N . LYS A 1 92 ? -14.028 2.047 -8.308 1.00 95.50 92 LYS A N 1
ATOM 711 C CA . LYS A 1 92 ? -13.009 2.953 -8.845 1.00 95.50 92 LYS A CA 1
ATOM 712 C C . LYS A 1 92 ? -12.587 3.916 -7.745 1.00 95.50 92 LYS A C 1
ATOM 714 O O . LYS A 1 92 ? -13.438 4.560 -7.140 1.00 95.50 92 LYS A O 1
ATOM 719 N N . VAL A 1 93 ? -11.282 4.036 -7.533 1.00 93.94 93 VAL A N 1
ATOM 720 C CA . VAL A 1 93 ? -10.697 4.879 -6.485 1.00 93.94 93 VAL A CA 1
ATOM 721 C C . VAL A 1 93 ? -9.768 5.926 -7.087 1.00 93.94 93 VAL A C 1
ATOM 723 O O . VAL A 1 93 ? -9.140 5.691 -8.122 1.00 93.94 93 VAL A O 1
ATOM 726 N N . ILE A 1 94 ? -9.676 7.075 -6.426 1.00 92.81 94 ILE A N 1
ATOM 727 C CA . ILE A 1 94 ? -8.779 8.180 -6.763 1.00 92.81 94 ILE A CA 1
ATOM 728 C C . ILE A 1 94 ? -7.789 8.355 -5.608 1.00 92.81 94 ILE A C 1
ATOM 730 O O . ILE A 1 94 ? -8.176 8.452 -4.441 1.00 92.81 94 ILE A O 1
ATOM 734 N N . ALA A 1 95 ? -6.495 8.358 -5.933 1.00 89.38 95 ALA A N 1
ATOM 735 C CA . ALA A 1 95 ? -5.427 8.497 -4.949 1.00 89.38 95 ALA A CA 1
ATOM 736 C C . ALA A 1 95 ? -5.502 9.859 -4.243 1.00 89.38 95 ALA A C 1
ATOM 738 O O . ALA A 1 95 ? -5.614 10.887 -4.901 1.00 89.38 95 ALA A O 1
ATOM 739 N N . GLY A 1 96 ? -5.415 9.852 -2.911 1.00 90.44 96 GLY A N 1
ATOM 740 C CA . GLY A 1 96 ? -5.514 11.060 -2.086 1.00 90.44 96 GLY A CA 1
ATOM 741 C C . GLY A 1 96 ? -6.942 11.550 -1.825 1.00 90.44 96 GLY A C 1
ATOM 742 O O . GLY A 1 96 ? -7.109 12.467 -1.031 1.00 90.44 96 GLY A O 1
ATOM 743 N N . GLU A 1 97 ? -7.961 10.928 -2.429 1.00 94.12 97 GLU A N 1
ATOM 744 C CA . GLU A 1 97 ? -9.359 11.371 -2.311 1.00 94.12 97 GLU A CA 1
ATOM 745 C C . GLU A 1 97 ? -10.289 10.265 -1.799 1.00 94.12 97 GLU A C 1
ATOM 747 O O . GLU A 1 97 ? -11.074 10.477 -0.878 1.00 94.12 97 GLU A O 1
ATOM 752 N N . SER A 1 98 ? -10.222 9.067 -2.386 1.00 95.50 98 SER A N 1
ATOM 753 C CA . SER A 1 98 ? -11.117 7.972 -2.010 1.00 95.50 98 SER A CA 1
ATOM 754 C C . SER A 1 98 ? -10.724 7.363 -0.665 1.00 95.50 98 SER A C 1
ATOM 756 O O . SER A 1 98 ? -9.608 6.873 -0.491 1.00 95.50 98 SER A O 1
ATOM 758 N N . VAL A 1 99 ? -11.671 7.331 0.272 1.00 95.19 99 VAL A N 1
ATOM 759 C CA . VAL A 1 99 ? -11.490 6.697 1.583 1.00 95.19 99 VAL A CA 1
ATOM 760 C C . VAL A 1 99 ? -11.626 5.181 1.441 1.00 95.19 99 VAL A C 1
ATOM 762 O O . VAL A 1 99 ? -12.699 4.677 1.125 1.00 95.19 99 VAL A O 1
ATOM 765 N N . LEU A 1 100 ? -10.540 4.448 1.695 1.00 95.25 100 LEU A N 1
ATOM 766 C CA . LEU A 1 100 ? -10.528 2.980 1.614 1.00 95.25 100 LEU A CA 1
ATOM 767 C C . LEU A 1 100 ? -10.945 2.308 2.925 1.00 95.25 100 LEU A C 1
ATOM 769 O O . LEU A 1 100 ? -11.559 1.246 2.903 1.00 95.25 100 LEU A O 1
ATOM 773 N N . ALA A 1 101 ? -10.614 2.919 4.061 1.00 95.62 101 ALA A N 1
ATOM 774 C CA . ALA A 1 101 ? -10.943 2.419 5.388 1.00 95.62 101 ALA A CA 1
ATOM 775 C C . ALA A 1 101 ? -10.908 3.551 6.424 1.00 95.62 101 ALA A C 1
ATOM 777 O O . ALA A 1 101 ? -10.249 4.571 6.210 1.00 95.62 101 ALA A O 1
ATOM 778 N N . THR A 1 102 ? -11.591 3.340 7.545 1.00 95.06 102 THR A N 1
ATOM 779 C CA . THR A 1 102 ? -11.519 4.170 8.752 1.00 95.06 102 THR A CA 1
ATOM 780 C C . THR A 1 102 ? -10.764 3.399 9.831 1.00 95.06 102 THR A C 1
ATOM 782 O O . THR A 1 102 ? -11.060 2.229 10.077 1.00 95.06 102 THR A O 1
ATOM 785 N N . LEU A 1 103 ? -9.782 4.051 10.456 1.00 92.44 103 LEU A N 1
ATOM 786 C CA . LEU A 1 103 ? -9.015 3.498 11.575 1.00 92.44 103 LEU A CA 1
ATOM 787 C C . LEU A 1 103 ? -9.673 3.912 12.895 1.00 92.44 103 LEU A C 1
ATOM 789 O O . LEU A 1 103 ? -10.151 5.046 12.985 1.00 92.44 103 LEU A O 1
ATOM 793 N N . ASN A 1 104 ? -9.686 3.007 13.874 1.00 84.94 104 ASN A N 1
ATOM 794 C CA . ASN A 1 104 ? -10.243 3.236 15.212 1.00 84.94 104 ASN A CA 1
ATOM 795 C C . ASN A 1 104 ? -9.177 3.682 16.212 1.00 84.94 104 ASN A C 1
ATOM 797 O O . ASN A 1 104 ? -8.007 3.273 16.040 1.00 84.94 104 ASN A O 1
#

Mean predicted aligned error: 6.1 Å

Secondary structure (DSSP, 8-state):
-EEEEE------TTSTTHHHHS-EEEEEEE-TT--EEEEEEEE-SS---EEE---TT----TT---EEE-SSEEEEEE--TT-EE---TT----TTTS--EE--

Radius of gyration: 14.02 Å; Cα contacts (8 Å, |Δi|>4): 195; chains: 1; bounding box: 30×30×36 Å

Nearest PDB structures (foldseek):
  6yfm-assembly1_AA  TM=4.106E-01  e=1.238E+00  Leviviridae sp.
  7sby-a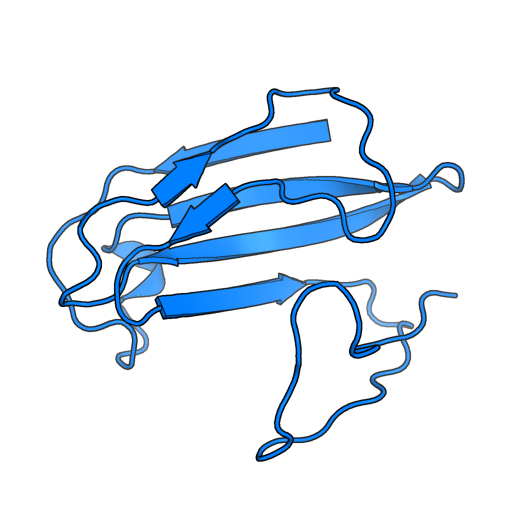ssembly1_A  TM=3.620E-01  e=8.346E+00  Human coronavirus OC43
  6u5f-assembly1_M  TM=3.169E-01  e=4.255E+00  Pseudomonas aeruginosa PAO1

Foldseek 3Di:
DDKDWDDADAAAQVDPCQLVHFTKIWDWDADPVRFIKIKIWGAGNPFDDKAAPDHPPDDDDQLDDGIDTPDDTDMDMGGDPPKAAPDDPPDDDDRSPDDGIHDD